Protein AF-A0A0W8CS24-F1 (afdb_monomer_lite)

Sequence (128 aa):
MKLSNETVTIELKNGTIVHGTITAPPSVTKKDWMTGLAIYGELNDGYVFKTSIGLAKSLLHEDCQVLASLGKKLAFEVAVGVNGVVWVNAKTTKNITIISNAIMNSETMSPSEVDAMVSRLVEDADDA

pLDDT: mean 82.57, std 16.68, range [33.94, 97.12]

Foldseek 3Di:
DDPAWDWDWDQDPVRDIDTDTDGDDPPFDDDDDPPPCSPDDDDPDFDKDFAPLVLLVLVPDPPNLLCVLLVVQFDKDWDGDSRRIITIGGPDPLSSVLSVVLSRVCPPDDSVVSNVSSVVSRVVVVVD

InterPro domains:
  IPR004088 K Homology domain, type 1 [PF15985] (46-93)
  IPR026699 Exosome complex RNA-binding protein 1/RRP40/RRP4 [PTHR21321] (25-125)
  IPR036612 K Homology domain, type 1 superfamily [G3DSA:3.30.1370.10] (39-124)
  IPR036612 K Homology domain, type 1 superfamily [SSF54791] (45-123)

Radius of gyration: 21.75 Å; chains: 1; bounding box: 59×40×48 Å

Organism: Phytophthora nicotianae (NCBI:txid4792)

Secondary structure (DSSP, 8-state):
------EEEEE-TTS-EEEEE----TT--SS-SSSSGGG-----SSEEEE--HHHHHHHTSTT-HHHHHHHTT--EEEEE-TTSEEEEEESSHHHHHHHHHHHHHGGGS-HHHHHHHHHHHHHHHH--

Structure (mmCIF, N/CA/C/O backbone):
data_AF-A0A0W8CS24-F1
#
_entry.id   AF-A0A0W8CS24-F1
#
loop_
_atom_site.group_PDB
_atom_site.id
_atom_site.type_symbol
_atom_site.label_atom_id
_atom_site.label_alt_id
_atom_site.label_comp_id
_atom_site.label_asym_id
_atom_site.label_entity_id
_atom_site.label_seq_id
_atom_site.pdbx_PDB_ins_code
_atom_site.Cartn_x
_atom_site.Cartn_y
_atom_site.Cartn_z
_atom_site.occupancy
_atom_site.B_iso_or_equiv
_atom_site.auth_seq_id
_atom_site.auth_comp_id
_atom_site.auth_asym_id
_atom_site.auth_atom_id
_atom_site.pdbx_PDB_model_num
ATOM 1 N N . MET A 1 1 ? 0.489 -17.845 -29.320 1.00 33.94 1 MET A N 1
ATOM 2 C CA . MET A 1 1 ? 1.631 -18.558 -29.933 1.00 33.94 1 MET A CA 1
ATOM 3 C C . MET A 1 1 ? 2.398 -19.262 -28.812 1.00 33.94 1 MET A C 1
ATOM 5 O O . MET A 1 1 ? 3.068 -18.592 -28.039 1.00 33.94 1 MET A O 1
ATOM 9 N N . LYS A 1 2 ? 2.183 -20.574 -28.615 1.00 34.38 2 LYS A N 1
ATOM 10 C CA . LYS A 1 2 ? 2.852 -21.378 -27.572 1.00 34.38 2 LYS A CA 1
ATOM 11 C C . LYS A 1 2 ? 4.259 -21.722 -28.064 1.00 34.38 2 LYS A C 1
ATOM 13 O O . LYS A 1 2 ? 4.405 -22.593 -28.909 1.00 34.38 2 LYS A O 1
ATOM 18 N N . LEU A 1 3 ? 5.271 -21.019 -27.568 1.00 42.31 3 LEU A N 1
ATOM 19 C CA . LEU A 1 3 ? 6.670 -21.423 -27.721 1.00 42.31 3 LEU A CA 1
ATOM 20 C C . LEU A 1 3 ? 7.013 -22.303 -26.515 1.00 42.31 3 LEU A C 1
ATOM 22 O O . LEU A 1 3 ? 7.499 -21.809 -25.503 1.00 42.31 3 LEU A O 1
ATOM 26 N N . SER A 1 4 ? 6.648 -23.581 -26.579 1.00 45.97 4 SER A N 1
ATOM 27 C CA . SER A 1 4 ? 7.080 -24.590 -25.610 1.00 45.97 4 SER A CA 1
ATOM 28 C C . SER A 1 4 ? 8.065 -25.521 -26.308 1.00 45.97 4 SER A C 1
ATOM 30 O O . SER A 1 4 ? 7.685 -26.141 -27.300 1.00 45.97 4 SER A O 1
ATOM 32 N N . ASN A 1 5 ? 9.280 -25.629 -25.761 1.00 51.34 5 ASN A N 1
ATOM 33 C CA . ASN A 1 5 ? 10.365 -26.537 -26.170 1.00 51.34 5 ASN A CA 1
ATOM 34 C C . ASN A 1 5 ? 11.239 -26.081 -27.355 1.00 51.34 5 ASN A C 1
ATOM 36 O O . ASN A 1 5 ? 11.531 -26.874 -28.245 1.00 51.34 5 ASN A O 1
ATOM 40 N N . GLU A 1 6 ? 11.719 -24.834 -27.357 1.00 57.81 6 GLU A N 1
ATOM 41 C CA . GLU A 1 6 ? 12.864 -24.480 -28.211 1.00 57.81 6 GLU A CA 1
ATOM 42 C C . GLU A 1 6 ? 14.167 -24.965 -27.555 1.00 57.81 6 GLU A C 1
ATOM 44 O O . GLU A 1 6 ? 14.543 -24.533 -26.461 1.00 57.81 6 GLU A O 1
ATOM 49 N N . THR A 1 7 ? 14.844 -25.904 -28.218 1.00 60.41 7 THR A N 1
ATOM 50 C CA . THR A 1 7 ? 16.186 -26.360 -27.845 1.00 60.41 7 THR A CA 1
ATOM 51 C C . THR A 1 7 ? 17.210 -25.397 -28.432 1.00 60.41 7 THR A C 1
ATOM 53 O O . THR A 1 7 ? 17.309 -25.254 -29.650 1.00 60.41 7 THR A O 1
ATOM 56 N N . VAL A 1 8 ? 17.990 -24.746 -27.573 1.00 67.81 8 VAL A N 1
ATOM 57 C CA . VAL A 1 8 ? 19.104 -23.893 -27.993 1.00 67.81 8 VAL A CA 1
ATOM 58 C C . VAL A 1 8 ? 20.376 -24.725 -27.977 1.00 67.81 8 VAL A C 1
ATOM 60 O O . VAL A 1 8 ? 20.677 -25.409 -26.998 1.00 67.81 8 VAL A O 1
ATOM 63 N N . THR A 1 9 ? 21.120 -24.665 -29.076 1.00 68.12 9 THR A N 1
ATOM 64 C CA . THR A 1 9 ? 22.402 -25.351 -29.224 1.00 68.12 9 THR A CA 1
ATOM 65 C C . THR A 1 9 ? 23.512 -24.311 -29.184 1.00 68.12 9 THR A C 1
ATOM 67 O O . THR A 1 9 ? 23.498 -23.371 -29.975 1.00 68.12 9 THR A O 1
ATOM 70 N N . ILE A 1 10 ? 24.445 -24.454 -28.246 1.00 72.94 10 ILE A N 1
ATOM 71 C CA . ILE A 1 10 ? 25.590 -23.555 -28.083 1.00 72.94 10 ILE A CA 1
ATOM 72 C C . ILE A 1 10 ? 26.854 -24.340 -28.408 1.00 72.94 10 ILE A C 1
ATOM 74 O O . ILE A 1 10 ? 27.147 -25.338 -27.754 1.00 72.94 10 ILE A O 1
ATOM 78 N N . GLU A 1 11 ? 27.615 -23.873 -29.393 1.00 80.56 11 GLU A N 1
ATOM 79 C CA . GLU A 1 11 ? 28.941 -24.402 -29.703 1.00 80.56 11 GLU A CA 1
ATOM 80 C C . GLU A 1 11 ? 30.010 -23.560 -28.993 1.00 80.56 11 GLU A C 1
ATOM 82 O O . GLU A 1 11 ? 30.117 -22.346 -29.180 1.00 80.56 11 GLU A O 1
ATOM 87 N N . LEU A 1 12 ? 30.781 -24.202 -28.118 1.00 75.94 12 LEU A N 1
ATOM 88 C CA . LEU A 1 12 ? 31.874 -23.580 -27.383 1.00 75.94 12 LEU A CA 1
ATOM 89 C C . LEU A 1 12 ? 33.127 -23.502 -28.261 1.00 75.94 12 LEU A C 1
ATOM 91 O O . LEU A 1 12 ? 33.346 -24.327 -29.141 1.00 75.94 12 LEU A O 1
ATOM 95 N N . LYS A 1 13 ? 34.017 -22.544 -27.974 1.00 72.00 13 LYS A N 1
ATOM 96 C CA . LYS A 1 13 ? 35.263 -22.323 -28.744 1.00 72.00 13 LYS A CA 1
ATOM 97 C C . LYS A 1 13 ? 36.202 -23.538 -28.802 1.00 72.00 13 LYS A C 1
ATOM 99 O O . LYS A 1 13 ? 37.093 -23.572 -29.640 1.00 72.00 13 LYS A O 1
ATOM 104 N N . ASN A 1 14 ? 36.025 -24.510 -27.908 1.00 84.50 14 ASN A N 1
ATOM 105 C CA . ASN A 1 14 ? 36.751 -25.780 -27.893 1.00 84.50 14 ASN A CA 1
ATOM 106 C C . ASN A 1 14 ? 36.030 -26.900 -28.681 1.00 84.50 14 ASN A C 1
ATOM 108 O O . ASN A 1 14 ? 36.392 -28.063 -28.530 1.00 84.50 14 ASN A O 1
ATOM 112 N N . GLY A 1 15 ? 34.996 -26.568 -29.463 1.00 78.44 15 GLY A N 1
ATOM 113 C CA . GLY A 1 15 ? 34.207 -27.502 -30.274 1.00 78.44 15 GLY A CA 1
ATOM 114 C C . GLY A 1 15 ? 33.160 -28.307 -29.498 1.00 78.44 15 GLY A C 1
ATOM 115 O O . GLY A 1 15 ? 32.538 -29.205 -30.055 1.00 78.44 15 GLY A O 1
ATOM 116 N N . THR A 1 16 ? 32.953 -28.027 -28.207 1.00 81.62 16 THR A N 1
ATOM 117 C CA . THR A 1 16 ? 31.922 -28.717 -27.417 1.00 81.62 16 THR A CA 1
ATOM 118 C C . THR A 1 16 ? 30.543 -28.147 -27.732 1.00 81.62 16 THR A C 1
ATOM 120 O O . THR A 1 16 ? 30.338 -26.940 -27.618 1.00 81.62 16 THR A O 1
ATOM 123 N N . ILE A 1 17 ? 29.587 -29.013 -28.065 1.00 84.56 17 ILE A N 1
ATOM 124 C CA . ILE A 1 17 ? 28.198 -28.631 -28.334 1.00 84.56 17 ILE A CA 1
ATOM 125 C C . ILE A 1 17 ? 27.345 -28.899 -27.091 1.00 84.56 17 ILE A C 1
ATOM 127 O O . ILE A 1 17 ? 27.292 -30.021 -26.590 1.00 84.56 17 ILE A O 1
ATOM 131 N N . VAL A 1 18 ? 26.662 -27.867 -26.598 1.00 78.56 18 VAL A N 1
ATOM 132 C CA . VAL A 1 18 ? 25.749 -27.940 -25.453 1.00 78.56 18 VAL A CA 1
ATOM 133 C C . VAL A 1 18 ? 24.319 -27.740 -25.940 1.00 78.56 18 VAL A C 1
ATOM 135 O O . VAL A 1 18 ? 24.000 -26.704 -26.523 1.00 78.56 18 VAL A O 1
ATOM 138 N N . HIS A 1 19 ? 23.447 -28.710 -25.665 1.00 74.44 19 HIS A N 1
ATOM 139 C CA . HIS A 1 19 ? 22.009 -28.584 -25.893 1.00 74.44 19 HIS A CA 1
ATOM 140 C C . HIS A 1 19 ? 21.313 -28.185 -24.591 1.00 74.44 19 HIS A C 1
ATOM 142 O O . HIS A 1 19 ? 21.337 -28.928 -23.610 1.00 74.44 19 HIS A O 1
ATOM 148 N N . GLY A 1 20 ? 20.686 -27.012 -24.582 1.00 66.56 20 GLY A N 1
ATOM 149 C CA . GLY A 1 20 ? 19.859 -26.529 -23.480 1.00 66.56 20 GLY A CA 1
ATOM 150 C C . GLY A 1 20 ? 18.399 -26.439 -23.906 1.00 66.56 20 GLY A C 1
ATOM 151 O O . GLY A 1 20 ? 18.098 -25.993 -25.011 1.00 66.56 20 GLY A O 1
ATOM 152 N N . THR A 1 21 ? 17.475 -26.840 -23.033 1.00 60.56 21 THR A N 1
ATOM 153 C CA . THR A 1 21 ? 16.037 -26.631 -23.262 1.00 60.56 21 THR A CA 1
ATOM 154 C C . THR A 1 21 ? 15.566 -25.491 -22.377 1.00 60.56 21 THR A C 1
ATOM 156 O O . THR A 1 21 ? 15.701 -25.561 -21.156 1.00 60.56 21 THR A O 1
ATOM 159 N N . ILE A 1 22 ? 15.014 -24.437 -22.978 1.00 59.88 22 ILE A N 1
ATOM 160 C CA . ILE A 1 22 ? 14.474 -23.307 -22.219 1.00 59.88 22 ILE A CA 1
ATOM 161 C C . ILE A 1 22 ? 13.008 -23.606 -21.917 1.00 59.88 22 ILE A C 1
ATOM 163 O O . ILE A 1 22 ? 12.173 -23.666 -22.819 1.00 59.88 22 ILE A O 1
ATOM 167 N N . THR A 1 23 ? 12.696 -23.797 -20.635 1.00 56.88 23 THR A N 1
ATOM 168 C CA . THR A 1 23 ? 11.325 -24.035 -20.168 1.00 56.88 23 THR A CA 1
ATOM 169 C C . THR A 1 23 ? 10.858 -22.824 -19.372 1.00 56.88 23 THR A C 1
ATOM 171 O O . THR A 1 23 ? 11.417 -22.519 -18.323 1.00 56.88 23 THR A O 1
ATOM 174 N N . ALA A 1 24 ? 9.842 -22.117 -19.872 1.00 53.19 24 ALA A N 1
ATOM 175 C CA . ALA A 1 24 ? 9.174 -21.067 -19.108 1.00 53.19 24 ALA A CA 1
ATOM 176 C C . ALA A 1 24 ? 8.100 -21.689 -18.191 1.00 53.19 24 ALA A C 1
ATOM 178 O O . ALA A 1 24 ? 7.385 -22.592 -18.640 1.00 53.19 24 ALA A O 1
ATOM 179 N N . PRO A 1 25 ? 7.936 -21.217 -16.940 1.00 56.56 25 PRO A N 1
ATOM 180 C CA . PRO A 1 25 ? 6.811 -21.609 -16.100 1.00 56.56 25 PRO A CA 1
ATOM 181 C C . PRO A 1 25 ? 5.480 -21.239 -16.780 1.00 56.56 25 PRO A C 1
ATOM 183 O O . PRO A 1 25 ? 5.370 -20.144 -17.338 1.00 56.56 25 PRO A O 1
ATOM 186 N N . PRO A 1 26 ? 4.449 -22.101 -16.726 1.00 54.91 26 PRO A N 1
ATOM 187 C CA . PRO A 1 26 ? 3.202 -21.916 -17.475 1.00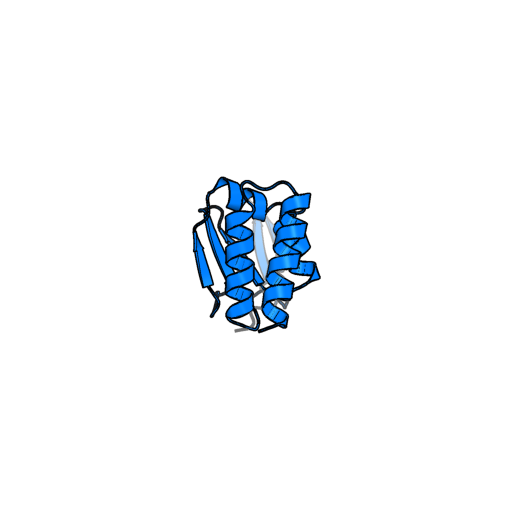 54.91 26 PRO A CA 1
ATOM 188 C C . PRO A 1 26 ? 2.380 -20.674 -17.082 1.00 54.91 26 PRO A C 1
ATOM 190 O O . PRO A 1 26 ? 1.450 -20.326 -17.805 1.00 54.91 26 PRO A O 1
ATOM 193 N N . SER A 1 27 ? 2.707 -20.001 -15.974 1.00 54.62 27 SER A N 1
ATOM 194 C CA . SER A 1 27 ? 1.977 -18.844 -15.436 1.00 54.62 27 SER A CA 1
ATOM 195 C C . SER A 1 27 ? 2.613 -17.476 -15.721 1.00 54.62 27 SER A C 1
ATOM 197 O O . SER A 1 27 ? 2.041 -16.464 -15.327 1.00 54.62 27 SER A O 1
ATOM 199 N N . VAL A 1 28 ? 3.768 -17.404 -16.395 1.00 53.78 28 VAL A N 1
ATOM 200 C CA . VAL A 1 28 ? 4.464 -16.125 -16.624 1.00 53.78 28 VAL A CA 1
ATOM 201 C C . VAL A 1 28 ? 4.307 -15.688 -18.076 1.00 53.78 28 VAL A C 1
ATOM 203 O O . VAL A 1 28 ? 4.849 -16.299 -19.000 1.00 53.78 28 VAL A O 1
ATOM 206 N N . THR A 1 29 ? 3.572 -14.597 -18.289 1.00 54.72 29 THR A N 1
ATOM 207 C CA . THR A 1 29 ? 3.449 -13.977 -19.609 1.00 54.72 29 THR A CA 1
ATOM 208 C C . THR A 1 29 ? 4.765 -13.271 -19.943 1.00 54.72 29 THR A C 1
ATOM 210 O O . THR A 1 29 ? 5.165 -12.314 -19.288 1.00 54.72 29 THR A O 1
ATOM 213 N N . LYS A 1 30 ? 5.459 -13.785 -20.963 1.00 56.69 30 LYS A N 1
ATOM 214 C CA . LYS A 1 30 ? 6.714 -13.277 -21.544 1.00 56.69 30 LYS A CA 1
ATOM 215 C C . LYS A 1 30 ? 6.695 -11.740 -21.675 1.00 56.69 30 LYS A C 1
ATOM 217 O O . LYS A 1 30 ? 6.042 -11.222 -22.579 1.00 56.69 30 LYS A O 1
ATOM 222 N N . LYS A 1 31 ? 7.439 -11.012 -20.835 1.00 52.94 31 LYS A N 1
ATOM 223 C CA . LYS A 1 31 ? 7.753 -9.593 -21.103 1.00 52.94 31 LYS A CA 1
ATOM 224 C C . LYS A 1 31 ? 9.180 -9.152 -20.782 1.00 52.94 31 LYS A C 1
ATOM 226 O O . LYS A 1 31 ? 9.610 -8.162 -21.355 1.00 52.94 31 LYS A O 1
ATOM 231 N N . ASP A 1 32 ? 9.947 -9.896 -19.986 1.00 50.50 32 ASP A N 1
ATOM 232 C CA . ASP A 1 32 ? 11.375 -9.612 -19.804 1.00 50.50 32 ASP A CA 1
ATOM 233 C C . ASP A 1 32 ? 12.132 -10.842 -19.278 1.00 50.50 32 ASP A C 1
ATOM 235 O O 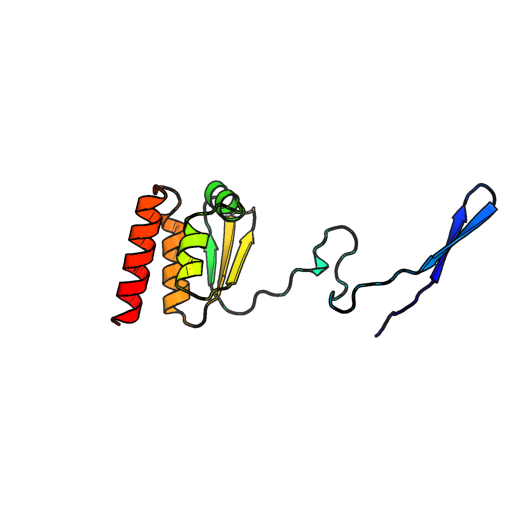. ASP A 1 32 ? 11.614 -11.564 -18.428 1.00 50.50 32 ASP A O 1
ATOM 239 N N . TRP A 1 33 ? 13.339 -11.087 -19.794 1.00 54.47 33 TRP A N 1
ATOM 240 C CA . TRP A 1 33 ? 14.232 -12.168 -19.359 1.00 54.47 33 TRP A CA 1
ATOM 241 C C . TRP A 1 33 ? 15.332 -11.688 -18.398 1.00 54.47 33 TRP A C 1
ATOM 243 O O . TRP A 1 33 ? 15.988 -12.517 -17.775 1.00 54.47 33 TRP A O 1
ATOM 253 N N . MET A 1 34 ? 15.528 -10.371 -18.268 1.00 53.06 34 MET A N 1
ATOM 254 C CA . MET A 1 34 ? 16.669 -9.768 -17.576 1.00 53.06 34 MET A CA 1
ATOM 255 C C . MET A 1 34 ? 16.265 -8.973 -16.326 1.00 53.06 34 MET A C 1
ATOM 257 O O . MET A 1 34 ? 17.001 -8.968 -15.345 1.00 53.06 34 MET A O 1
ATOM 261 N N . THR A 1 35 ? 15.109 -8.298 -16.339 1.00 64.00 35 THR A N 1
ATOM 262 C CA . THR A 1 35 ? 14.725 -7.350 -15.267 1.00 64.00 35 THR A CA 1
ATOM 263 C C . THR A 1 35 ? 13.697 -7.895 -14.270 1.00 64.00 35 THR A C 1
ATOM 265 O O . THR A 1 35 ? 13.382 -7.230 -13.286 1.00 64.00 35 THR A O 1
ATOM 268 N N . GLY A 1 36 ? 13.116 -9.069 -14.541 1.00 61.38 36 GLY A N 1
ATOM 269 C CA . GLY A 1 36 ? 11.977 -9.590 -13.780 1.00 61.38 36 GLY A CA 1
ATOM 270 C C . GLY A 1 36 ? 10.660 -8.847 -14.038 1.00 61.38 36 GLY A C 1
ATOM 271 O O . GLY A 1 36 ? 9.656 -9.188 -13.422 1.00 61.38 36 GLY A O 1
ATOM 272 N N . LEU A 1 37 ? 10.613 -7.889 -14.977 1.00 60.38 37 LEU A N 1
ATOM 273 C CA . LEU A 1 37 ? 9.411 -7.089 -15.245 1.00 60.38 37 LEU A CA 1
ATOM 274 C C . LEU A 1 37 ? 8.210 -7.901 -15.767 1.00 60.38 37 LEU A C 1
ATOM 276 O O . LEU A 1 37 ? 7.090 -7.399 -15.781 1.00 60.38 37 LEU A O 1
ATOM 280 N N . ALA A 1 38 ? 8.426 -9.157 -16.172 1.00 61.88 38 ALA A N 1
ATOM 281 C CA . ALA A 1 38 ? 7.378 -10.068 -16.633 1.00 61.88 38 ALA A CA 1
ATOM 282 C C . ALA A 1 38 ? 6.292 -10.360 -15.578 1.00 61.88 38 ALA A C 1
ATOM 284 O O . ALA A 1 38 ? 5.222 -10.845 -15.940 1.00 61.88 38 ALA A O 1
ATOM 285 N N . ILE A 1 39 ? 6.556 -10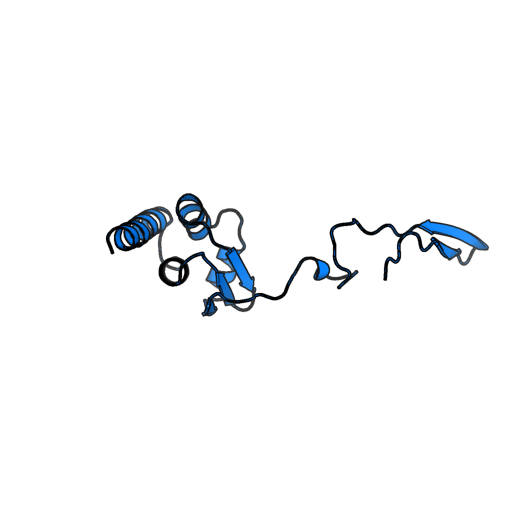.086 -14.294 1.00 64.56 39 ILE A N 1
ATOM 286 C CA . ILE A 1 39 ? 5.575 -10.259 -13.212 1.00 64.56 39 ILE A CA 1
ATOM 287 C C . ILE A 1 39 ? 4.616 -9.070 -13.065 1.00 64.56 39 ILE A C 1
ATOM 289 O O . ILE A 1 39 ? 3.599 -9.205 -12.392 1.00 64.56 39 ILE A O 1
ATOM 293 N N . TYR A 1 40 ? 4.920 -7.914 -13.667 1.00 71.19 40 TYR A N 1
ATOM 294 C CA . TYR A 1 40 ? 4.075 -6.726 -13.548 1.00 71.19 40 TYR A CA 1
ATOM 295 C C . TYR A 1 40 ? 3.035 -6.668 -14.671 1.00 71.19 40 TYR A C 1
ATOM 297 O O . TYR A 1 40 ? 3.316 -6.971 -15.834 1.00 71.19 40 TYR A O 1
ATOM 305 N N . GLY A 1 41 ? 1.824 -6.254 -14.307 1.00 79.06 41 GLY A N 1
ATOM 306 C CA . GLY A 1 41 ? 0.697 -6.044 -15.211 1.00 79.06 41 GLY A CA 1
ATOM 307 C C . GLY A 1 41 ? 0.313 -4.572 -15.327 1.00 79.06 41 GLY A C 1
ATOM 308 O O . GLY A 1 41 ? 0.878 -3.705 -14.664 1.00 79.06 41 GLY A O 1
ATOM 309 N N . GLU A 1 42 ? -0.660 -4.296 -16.188 1.00 85.12 42 GLU A N 1
ATOM 310 C CA . GLU A 1 42 ? -1.316 -2.991 -16.226 1.00 85.12 42 GLU A CA 1
ATOM 311 C C . GLU A 1 42 ? -2.134 -2.777 -14.947 1.00 85.12 42 GLU A C 1
ATOM 313 O O . GLU A 1 42 ? -2.872 -3.667 -14.522 1.00 85.12 42 GLU A O 1
ATOM 318 N N . LEU A 1 43 ? -1.993 -1.595 -14.345 1.00 87.12 43 LEU A N 1
ATOM 319 C CA . LEU A 1 43 ? -2.773 -1.180 -13.184 1.00 87.12 43 LEU A CA 1
ATOM 320 C C . LEU A 1 43 ? -4.041 -0.491 -13.691 1.00 87.12 43 LEU A C 1
ATOM 322 O O . LEU A 1 43 ? -3.988 0.648 -14.153 1.00 87.12 43 LEU A O 1
ATOM 326 N N . ASN A 1 44 ? -5.155 -1.218 -13.652 1.00 86.38 44 ASN A N 1
ATOM 327 C CA . ASN A 1 44 ? -6.463 -0.730 -14.077 1.00 86.38 44 ASN A CA 1
ATOM 328 C C . ASN A 1 44 ? -7.285 -0.295 -12.865 1.00 86.38 44 ASN A C 1
ATOM 330 O O . ASN A 1 44 ? -7.198 -0.915 -11.806 1.00 86.38 44 ASN A O 1
ATOM 334 N N . ASP A 1 45 ? -8.103 0.740 -13.047 1.00 88.81 45 ASP A N 1
ATOM 335 C CA . ASP A 1 45 ? -8.885 1.362 -11.977 1.00 88.81 45 ASP A CA 1
ATOM 336 C C . ASP A 1 45 ? -8.008 1.815 -10.791 1.00 88.81 45 ASP A C 1
ATOM 338 O O . ASP A 1 45 ? -6.793 1.996 -10.912 1.00 88.81 45 ASP A O 1
ATOM 342 N N . GLY A 1 46 ? -8.623 2.078 -9.641 1.00 91.69 46 GLY A N 1
ATOM 343 C CA . GLY A 1 46 ? -7.920 2.524 -8.444 1.00 91.69 46 GLY A CA 1
ATOM 344 C C . GLY A 1 46 ? -7.573 4.015 -8.439 1.00 91.69 46 GLY A C 1
ATOM 345 O O . GLY A 1 46 ? -8.166 4.839 -9.138 1.00 91.69 46 GLY A O 1
ATOM 346 N N . TYR A 1 47 ? -6.622 4.372 -7.584 1.00 96.12 47 TYR A N 1
ATOM 347 C CA . TYR A 1 47 ? -6.201 5.744 -7.344 1.00 96.12 47 TYR A CA 1
ATOM 348 C C . TYR A 1 47 ? -4.684 5.828 -7.213 1.00 96.12 47 TYR A C 1
ATOM 350 O O . TYR A 1 47 ? -4.060 5.035 -6.508 1.00 96.12 47 TYR A O 1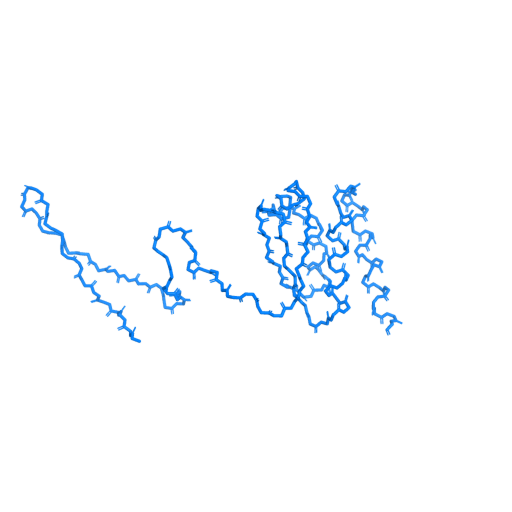
ATOM 358 N N . VAL A 1 48 ? -4.097 6.814 -7.891 1.00 96.38 48 VAL A N 1
ATOM 359 C CA . VAL A 1 48 ? -2.661 7.100 -7.852 1.00 96.38 48 VAL A CA 1
ATOM 360 C C . VAL A 1 48 ? -2.429 8.379 -7.067 1.00 96.38 48 VAL A C 1
ATOM 362 O O . VAL A 1 48 ? -3.019 9.415 -7.372 1.00 96.38 48 VAL A O 1
ATOM 365 N N . PHE A 1 49 ? -1.507 8.336 -6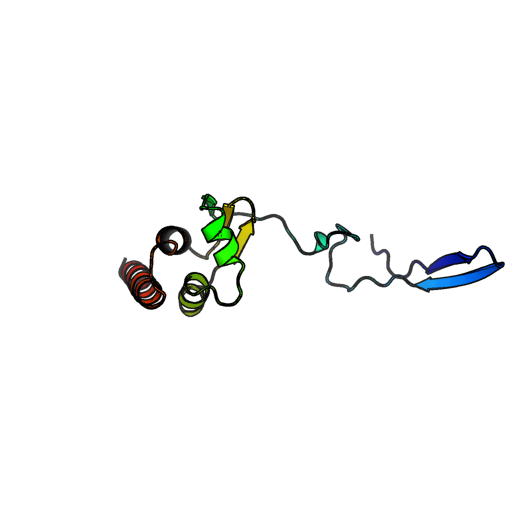.111 1.00 96.19 49 PHE A N 1
ATOM 366 C CA . PHE A 1 49 ? -1.061 9.507 -5.368 1.00 96.19 49 PHE A CA 1
ATOM 367 C C . PHE A 1 49 ? 0.460 9.526 -5.214 1.00 96.19 49 PHE A C 1
ATOM 369 O O . PHE A 1 49 ? 1.159 8.546 -5.483 1.00 96.19 49 PHE A O 1
ATOM 376 N N . LYS A 1 50 ? 0.985 10.690 -4.825 1.00 96.38 50 LYS A N 1
ATOM 377 C CA . LYS A 1 50 ? 2.410 10.882 -4.556 1.00 96.38 50 LYS A CA 1
ATOM 378 C C . LYS A 1 50 ? 2.668 10.906 -3.057 1.00 96.38 50 LYS A C 1
ATOM 380 O O . LYS A 1 50 ? 1.913 11.523 -2.312 1.00 96.38 50 LYS A O 1
ATOM 385 N N . THR A 1 51 ? 3.771 10.297 -2.651 1.00 94.94 51 THR A N 1
ATOM 386 C CA . THR A 1 51 ? 4.302 10.314 -1.288 1.00 94.94 51 THR A CA 1
ATOM 387 C C . THR A 1 51 ? 5.734 10.831 -1.285 1.00 94.94 51 THR A C 1
ATOM 389 O O . THR A 1 51 ? 6.361 10.988 -2.338 1.00 94.94 51 THR A O 1
ATOM 392 N N . SER A 1 52 ? 6.302 11.047 -0.098 1.00 95.19 52 SER A N 1
ATOM 393 C CA . SER A 1 52 ? 7.749 11.195 0.006 1.00 95.19 52 SER A CA 1
ATOM 394 C C . SER A 1 52 ? 8.449 9.902 -0.452 1.00 95.19 52 SER A C 1
ATOM 396 O O . SER A 1 52 ? 7.900 8.796 -0.368 1.00 95.19 52 SER A O 1
ATOM 398 N N . ILE A 1 53 ? 9.686 10.032 -0.941 1.00 94.94 53 ILE A N 1
ATOM 399 C CA . ILE A 1 53 ? 10.523 8.876 -1.306 1.00 94.94 53 ILE A CA 1
ATOM 400 C C . ILE A 1 53 ? 10.855 8.041 -0.059 1.00 94.94 53 ILE A C 1
ATOM 402 O O . ILE A 1 53 ? 10.997 6.824 -0.156 1.00 94.94 53 ILE A O 1
ATOM 406 N N . GLY A 1 54 ? 10.973 8.685 1.108 1.00 94.19 54 GLY A N 1
ATOM 407 C CA . GLY A 1 54 ? 11.193 8.007 2.385 1.00 94.19 54 GLY A CA 1
ATOM 408 C C . GLY A 1 54 ? 10.027 7.086 2.724 1.00 94.19 54 GLY A C 1
ATOM 409 O O . GLY A 1 54 ? 10.237 5.890 2.910 1.00 94.19 54 GLY A O 1
ATOM 410 N N . LEU A 1 55 ? 8.800 7.613 2.681 1.00 93.94 55 LEU A N 1
ATOM 411 C CA . LEU A 1 55 ? 7.590 6.831 2.907 1.00 93.94 55 LEU A CA 1
ATOM 412 C C . LEU A 1 55 ? 7.455 5.694 1.886 1.00 93.94 55 LEU A C 1
ATOM 414 O O . LEU A 1 55 ? 7.206 4.560 2.278 1.00 93.94 55 LEU A O 1
ATOM 418 N N . ALA A 1 56 ? 7.695 5.950 0.596 1.00 95.38 56 ALA A N 1
ATOM 419 C CA . ALA A 1 56 ? 7.630 4.904 -0.429 1.00 95.38 56 ALA A CA 1
ATOM 420 C C . ALA A 1 56 ? 8.625 3.759 -0.179 1.00 95.38 56 ALA A C 1
ATOM 422 O O . ALA A 1 56 ? 8.286 2.595 -0.371 1.00 95.38 56 ALA A O 1
ATOM 423 N N . LYS A 1 57 ? 9.839 4.063 0.297 1.00 93.88 57 LYS A N 1
ATOM 424 C CA . LYS A 1 57 ? 10.801 3.032 0.713 1.00 93.88 57 LYS A CA 1
ATOM 425 C C . LYS A 1 57 ? 10.313 2.259 1.937 1.00 93.88 57 LYS A C 1
ATOM 427 O O . LYS A 1 57 ? 10.444 1.041 1.956 1.00 93.88 57 LYS A O 1
ATOM 432 N N . SER A 1 58 ? 9.728 2.941 2.920 1.00 93.75 58 SER A N 1
ATOM 433 C CA . SER A 1 58 ? 9.151 2.297 4.107 1.00 93.75 58 SER A CA 1
ATOM 434 C C . SER A 1 58 ? 7.969 1.384 3.769 1.00 93.75 58 SER A C 1
ATOM 436 O O . SER A 1 58 ? 7.824 0.334 4.385 1.00 93.75 58 SER A O 1
ATOM 438 N N . LEU A 1 59 ? 7.149 1.738 2.772 1.00 94.56 59 LEU A N 1
ATOM 439 C CA . LEU A 1 59 ? 6.040 0.905 2.286 1.00 94.56 59 LEU A CA 1
ATOM 440 C C . LEU A 1 59 ? 6.507 -0.391 1.607 1.00 94.56 59 LEU A C 1
ATOM 442 O O . LEU A 1 59 ? 5.757 -1.357 1.567 1.00 94.56 59 LEU A O 1
ATOM 446 N N . LEU A 1 60 ? 7.728 -0.416 1.068 1.00 93.44 60 LEU A N 1
ATOM 447 C CA . LEU A 1 60 ? 8.321 -1.609 0.456 1.00 93.44 60 LEU A CA 1
ATOM 448 C C . LEU A 1 60 ? 8.972 -2.551 1.481 1.00 93.44 60 LEU A C 1
ATOM 450 O O . LEU A 1 60 ? 9.424 -3.630 1.105 1.00 93.44 60 LEU A O 1
ATOM 454 N N . HIS A 1 61 ? 9.056 -2.150 2.751 1.00 92.19 61 HIS A N 1
ATOM 455 C CA . HIS A 1 61 ? 9.594 -2.990 3.815 1.00 92.19 61 HIS A CA 1
ATOM 456 C C . HIS A 1 61 ? 8.543 -4.004 4.287 1.00 92.19 61 HIS A C 1
ATOM 458 O O . HIS A 1 61 ? 7.370 -3.658 4.423 1.00 92.19 61 HIS A O 1
ATOM 464 N N . GLU A 1 62 ? 8.959 -5.239 4.587 1.00 87.12 62 GLU A N 1
ATOM 465 C CA . GLU A 1 62 ? 8.046 -6.304 5.046 1.00 87.12 62 GLU A CA 1
ATOM 466 C C . GLU A 1 62 ? 7.334 -5.924 6.357 1.00 87.12 62 GLU A C 1
ATOM 468 O O . GLU A 1 62 ? 6.139 -6.162 6.515 1.00 87.12 62 GLU A O 1
ATOM 473 N N . ASP A 1 63 ? 8.040 -5.223 7.248 1.00 88.88 63 ASP A N 1
ATOM 474 C CA . ASP A 1 63 ? 7.522 -4.758 8.546 1.00 88.88 63 ASP A CA 1
ATOM 475 C C . ASP A 1 63 ? 6.768 -3.413 8.481 1.00 88.88 63 ASP A C 1
ATOM 477 O O . ASP A 1 63 ? 6.752 -2.639 9.442 1.00 88.88 63 ASP A O 1
ATOM 481 N N . CYS A 1 64 ? 6.167 -3.072 7.339 1.00 93.06 64 CYS A N 1
ATOM 482 C CA . CYS A 1 64 ? 5.431 -1.819 7.207 1.00 93.06 64 CYS A CA 1
ATOM 483 C C . CYS A 1 64 ? 4.124 -1.842 8.022 1.00 93.06 64 CYS A C 1
ATOM 485 O O . CYS A 1 64 ? 3.112 -2.406 7.593 1.00 93.06 64 CYS A O 1
ATOM 487 N N . GLN A 1 65 ? 4.120 -1.170 9.179 1.00 94.31 65 GLN A N 1
ATOM 488 C CA . GLN A 1 65 ? 2.989 -1.188 10.114 1.00 94.31 65 GLN A CA 1
ATOM 489 C C . GLN A 1 65 ? 1.665 -0.745 9.476 1.00 94.31 65 GLN A C 1
ATOM 491 O O . GLN A 1 65 ? 0.638 -1.385 9.687 1.00 94.31 65 GLN A O 1
ATOM 496 N N . VAL A 1 66 ? 1.670 0.330 8.680 1.00 95.69 66 VAL A N 1
ATOM 497 C CA . VAL A 1 66 ? 0.432 0.858 8.080 1.00 95.69 66 VAL A CA 1
ATOM 498 C C . VAL A 1 66 ? -0.208 -0.151 7.126 1.00 95.69 66 VAL A C 1
ATOM 500 O O . VAL A 1 66 ? -1.419 -0.358 7.183 1.00 95.69 66 VAL A O 1
ATOM 503 N N . LEU A 1 67 ? 0.593 -0.847 6.313 1.00 95.12 67 LEU A N 1
ATOM 504 C CA . LEU A 1 67 ? 0.095 -1.882 5.406 1.00 95.12 67 LEU A CA 1
ATOM 505 C C . LEU A 1 67 ? -0.363 -3.122 6.176 1.00 95.12 67 LEU A C 1
ATOM 507 O O . LEU A 1 67 ? -1.430 -3.659 5.878 1.00 95.12 67 LEU A O 1
ATOM 511 N N . ALA A 1 68 ? 0.388 -3.534 7.201 1.00 94.69 68 ALA A N 1
ATOM 512 C CA . ALA A 1 68 ? 0.017 -4.656 8.057 1.00 94.69 68 ALA A CA 1
ATOM 513 C C . ALA A 1 68 ? -1.322 -4.415 8.774 1.00 94.69 68 ALA A C 1
ATOM 515 O O . ALA A 1 68 ? -2.148 -5.322 8.877 1.00 94.69 68 ALA A O 1
ATOM 516 N N . SER A 1 69 ? -1.566 -3.196 9.253 1.00 95.12 69 SER A N 1
ATOM 517 C CA . SER A 1 69 ? -2.794 -2.849 9.973 1.00 95.12 69 SER A CA 1
ATOM 518 C C . SER A 1 69 ? -3.990 -2.640 9.053 1.00 95.12 69 SER A C 1
ATOM 520 O O . SER A 1 69 ? -5.091 -3.076 9.393 1.00 95.12 69 SER A O 1
ATOM 522 N N . LEU A 1 70 ? -3.788 -2.064 7.865 1.00 95.00 70 LEU A N 1
ATOM 523 C CA . LEU A 1 70 ? -4.831 -1.985 6.839 1.00 95.00 70 LEU A CA 1
ATOM 524 C C . LEU A 1 70 ? -5.213 -3.377 6.322 1.00 95.00 70 LEU A C 1
ATOM 526 O O . LEU A 1 70 ? -6.400 -3.677 6.212 1.00 95.00 70 LEU A O 1
ATOM 530 N N . GLY A 1 71 ? -4.231 -4.250 6.070 1.00 93.81 71 GLY A N 1
ATOM 531 C CA . GLY A 1 71 ? -4.454 -5.593 5.518 1.00 93.81 71 GLY A CA 1
ATOM 532 C C . GLY A 1 71 ? -5.236 -6.527 6.442 1.00 93.81 71 GLY A C 1
ATOM 533 O O . GLY A 1 71 ? -5.878 -7.464 5.976 1.00 93.81 71 GLY A O 1
ATOM 534 N N . LYS A 1 72 ? -5.247 -6.252 7.753 1.00 93.75 72 LYS A N 1
ATOM 535 C CA . LYS A 1 72 ? -6.085 -6.977 8.723 1.00 93.75 72 LYS A CA 1
ATOM 536 C C . LYS A 1 72 ? -7.570 -6.616 8.633 1.00 93.75 72 LYS A C 1
ATOM 538 O O . LYS A 1 72 ? -8.389 -7.365 9.155 1.00 93.75 72 LYS A O 1
ATOM 543 N N . LYS A 1 73 ? -7.914 -5.469 8.038 1.00 92.12 73 LYS A N 1
ATOM 544 C CA . LYS A 1 73 ? -9.271 -4.894 8.082 1.00 92.12 73 LYS A CA 1
ATOM 545 C C . LYS A 1 73 ? -9.916 -4.762 6.714 1.00 92.12 73 LYS A C 1
ATOM 547 O O . LYS A 1 73 ? -11.117 -4.967 6.585 1.00 92.12 73 LYS A O 1
ATOM 552 N N . LEU A 1 74 ? -9.129 -4.425 5.698 1.00 93.12 74 LEU A N 1
ATOM 553 C CA . LEU A 1 74 ? -9.606 -4.156 4.350 1.00 93.12 74 LEU A CA 1
ATOM 554 C C . LEU A 1 74 ? -8.868 -5.037 3.344 1.00 93.12 74 LEU A C 1
ATOM 556 O O . LEU A 1 74 ? -7.653 -5.200 3.412 1.00 93.12 74 LEU A O 1
ATOM 560 N N . ALA A 1 75 ? -9.608 -5.554 2.365 1.00 94.00 75 ALA A N 1
ATOM 561 C CA . ALA A 1 75 ? -9.024 -6.160 1.177 1.00 94.00 75 ALA A CA 1
ATOM 562 C C . ALA A 1 75 ? -8.702 -5.062 0.152 1.00 94.00 75 ALA A C 1
ATOM 564 O O . ALA A 1 75 ? -9.599 -4.321 -0.266 1.00 94.00 75 ALA A O 1
ATOM 565 N N . PHE A 1 76 ? -7.434 -4.962 -0.242 1.00 94.94 76 PHE A N 1
ATOM 566 C CA . PHE A 1 76 ? -6.949 -3.987 -1.216 1.00 94.94 76 PHE A CA 1
ATOM 567 C C . PHE A 1 76 ? -5.701 -4.490 -1.939 1.00 94.94 76 PHE A C 1
ATOM 569 O O . PHE A 1 76 ? -5.034 -5.425 -1.499 1.00 94.94 76 PHE A O 1
ATOM 576 N N . GLU A 1 77 ? -5.385 -3.825 -3.039 1.00 94.06 77 GLU A N 1
ATOM 577 C CA . GLU A 1 77 ? -4.157 -3.981 -3.800 1.00 94.06 77 GLU A CA 1
ATOM 578 C C . GLU A 1 77 ? -3.358 -2.683 -3.703 1.00 94.06 77 GLU A C 1
ATOM 580 O O . GLU A 1 77 ? -3.925 -1.586 -3.677 1.00 94.06 77 GLU A O 1
ATOM 585 N N . VAL A 1 78 ? -2.034 -2.799 -3.646 1.00 94.81 78 VAL A N 1
ATOM 586 C CA . VAL A 1 78 ? -1.132 -1.649 -3.628 1.00 94.81 78 VAL A CA 1
ATOM 587 C C . VAL A 1 78 ? 0.075 -1.928 -4.512 1.00 94.81 78 VAL A C 1
ATOM 589 O O . VAL A 1 78 ? 0.649 -3.014 -4.476 1.00 94.81 78 VAL A O 1
ATOM 592 N N . ALA A 1 79 ? 0.467 -0.935 -5.301 1.00 94.62 79 ALA A N 1
ATOM 593 C CA . ALA A 1 79 ? 1.707 -0.940 -6.058 1.00 94.62 79 ALA A CA 1
ATOM 594 C C . ALA A 1 79 ? 2.513 0.303 -5.680 1.00 94.62 79 ALA A C 1
ATOM 596 O O . ALA A 1 79 ? 2.031 1.431 -5.788 1.00 94.62 79 ALA A O 1
ATOM 597 N N . VAL A 1 80 ? 3.744 0.090 -5.222 1.00 95.19 80 VAL A N 1
ATOM 598 C CA . VAL A 1 80 ? 4.613 1.155 -4.716 1.00 95.19 80 VAL A CA 1
ATOM 599 C C . VAL A 1 80 ? 5.798 1.328 -5.654 1.00 95.19 80 VAL A C 1
ATOM 601 O O . VAL A 1 80 ? 6.620 0.430 -5.822 1.00 95.19 80 VAL A O 1
ATOM 604 N N . GLY A 1 81 ? 5.903 2.506 -6.257 1.00 93.44 81 GLY A N 1
ATOM 605 C CA . GLY A 1 81 ? 7.072 2.918 -7.013 1.00 93.44 81 GLY A CA 1
ATOM 606 C C . GLY A 1 81 ? 8.105 3.584 -6.108 1.00 93.44 81 GLY A C 1
ATOM 607 O O . GLY A 1 81 ? 7.798 4.513 -5.361 1.00 93.44 81 GLY A O 1
ATOM 608 N N . VAL A 1 82 ? 9.375 3.188 -6.237 1.00 91.75 82 VAL A N 1
ATOM 609 C CA . VAL A 1 82 ? 10.511 3.834 -5.539 1.00 91.75 82 VAL A CA 1
ATOM 610 C C . VAL A 1 82 ? 10.677 5.324 -5.884 1.00 91.75 82 VAL A C 1
ATOM 612 O O . VAL A 1 82 ? 11.417 6.042 -5.214 1.00 91.75 82 VAL A O 1
ATOM 615 N N . ASN A 1 83 ? 9.979 5.799 -6.919 1.00 93.88 83 ASN A N 1
ATOM 616 C CA . ASN A 1 83 ? 9.858 7.202 -7.309 1.00 93.88 83 ASN A CA 1
ATOM 617 C C . ASN A 1 83 ? 8.852 8.001 -6.454 1.00 93.88 83 ASN A C 1
ATOM 619 O O . ASN A 1 83 ? 8.611 9.169 -6.756 1.00 93.88 83 ASN A O 1
ATOM 623 N N . GLY A 1 84 ? 8.250 7.395 -5.426 1.00 94.06 84 GLY A N 1
ATOM 624 C CA . GLY A 1 84 ? 7.242 8.045 -4.587 1.00 94.06 84 GLY A CA 1
ATOM 625 C C . GLY A 1 84 ? 5.843 8.056 -5.200 1.00 94.06 84 GLY A C 1
ATOM 626 O O . GLY A 1 84 ? 4.992 8.809 -4.740 1.00 94.06 84 GLY A O 1
ATOM 627 N N . VAL A 1 85 ? 5.597 7.274 -6.256 1.00 96.31 85 VAL A N 1
ATOM 628 C CA . VAL A 1 85 ? 4.260 7.112 -6.838 1.00 96.31 85 VAL A CA 1
ATOM 629 C C . VAL A 1 85 ? 3.651 5.832 -6.292 1.00 96.31 85 VAL A C 1
ATOM 631 O O . VAL A 1 85 ? 4.220 4.755 -6.458 1.00 96.31 85 VAL A O 1
ATOM 634 N N . VAL A 1 86 ? 2.494 5.955 -5.653 1.00 96.69 86 VAL A N 1
ATOM 635 C CA . VAL A 1 86 ? 1.762 4.835 -5.065 1.00 96.69 86 VAL A CA 1
ATOM 636 C C . VAL A 1 86 ? 0.418 4.716 -5.764 1.00 96.69 86 VAL A C 1
ATOM 638 O O . VAL A 1 86 ? -0.286 5.708 -5.946 1.00 96.69 86 VAL A O 1
ATOM 641 N N . TRP A 1 87 ? 0.071 3.498 -6.159 1.00 97.12 87 TRP A N 1
ATOM 642 C CA . TRP A 1 87 ? -1.246 3.142 -6.671 1.00 97.12 87 TRP A CA 1
ATOM 643 C C . TRP A 1 87 ? -1.943 2.224 -5.673 1.00 97.12 87 TRP A C 1
ATOM 645 O O . TRP A 1 87 ? -1.318 1.311 -5.135 1.00 97.12 87 TRP A O 1
ATOM 655 N N . VAL A 1 88 ? -3.227 2.472 -5.432 1.00 97.00 88 VAL A N 1
ATOM 656 C CA . VAL A 1 88 ? -4.077 1.682 -4.537 1.00 97.00 88 VAL A CA 1
ATOM 657 C C . VAL A 1 88 ? -5.393 1.370 -5.229 1.00 97.00 88 VAL A C 1
ATOM 659 O O . VAL A 1 88 ? -6.005 2.249 -5.835 1.00 97.00 88 VAL A O 1
ATOM 662 N N . ASN A 1 89 ? -5.874 0.144 -5.058 1.00 95.81 89 ASN A N 1
ATOM 663 C CA . ASN A 1 89 ? -7.199 -0.267 -5.495 1.00 95.81 89 ASN A CA 1
ATOM 664 C C . ASN A 1 89 ? -7.909 -1.083 -4.416 1.00 95.81 89 ASN A C 1
ATOM 666 O O . ASN A 1 89 ? -7.293 -1.864 -3.698 1.00 95.81 89 ASN A O 1
ATOM 670 N N . ALA A 1 90 ? -9.218 -0.898 -4.287 1.00 94.44 90 ALA A N 1
ATOM 671 C CA . ALA A 1 90 ? -10.048 -1.628 -3.340 1.00 94.44 90 ALA A CA 1
ATOM 672 C C . ALA A 1 90 ? -11.484 -1.713 -3.865 1.00 94.44 90 ALA A C 1
ATOM 674 O O . ALA A 1 90 ? -11.866 -1.009 -4.796 1.00 94.44 90 ALA A O 1
ATOM 675 N N . LYS A 1 91 ? -12.310 -2.550 -3.226 1.00 92.06 91 LYS A N 1
ATOM 676 C CA . LYS A 1 91 ? -13.694 -2.812 -3.660 1.00 92.06 91 LYS A CA 1
ATOM 677 C C . LYS A 1 91 ? -14.562 -1.551 -3.781 1.00 92.06 91 LYS A C 1
ATOM 679 O O . LYS A 1 91 ? -15.473 -1.519 -4.603 1.00 92.06 91 LYS A O 1
ATOM 684 N N . THR A 1 92 ? -14.331 -0.545 -2.940 1.00 91.81 92 THR A N 1
ATOM 685 C CA . THR A 1 92 ? -15.114 0.697 -2.913 1.00 91.81 92 THR A CA 1
ATOM 686 C C . THR A 1 92 ? -14.199 1.914 -2.932 1.00 91.81 92 THR A C 1
ATOM 688 O O . THR A 1 92 ? -13.105 1.900 -2.366 1.00 91.81 92 THR A O 1
ATOM 691 N N . THR A 1 93 ? -14.675 3.012 -3.522 1.00 91.88 93 THR A N 1
ATOM 692 C CA . THR A 1 93 ? -13.950 4.291 -3.527 1.00 91.88 93 THR A CA 1
ATOM 693 C C . THR A 1 93 ? -13.706 4.814 -2.110 1.00 91.88 93 THR A C 1
ATOM 695 O O . THR A 1 93 ? -12.636 5.352 -1.849 1.00 91.88 93 THR A O 1
ATOM 698 N N . LYS A 1 94 ? -14.643 4.585 -1.172 1.00 92.19 94 LYS A N 1
ATOM 699 C CA . LYS A 1 94 ? -14.460 4.921 0.253 1.00 92.19 94 LYS A CA 1
ATOM 700 C C . LYS A 1 94 ? -13.207 4.243 0.822 1.00 92.19 94 LYS A C 1
ATOM 702 O O . LYS A 1 94 ? -12.353 4.921 1.390 1.00 92.19 94 LYS A O 1
ATOM 707 N N . ASN A 1 95 ? -13.046 2.937 0.590 1.00 93.56 95 ASN A N 1
ATOM 708 C CA . ASN A 1 95 ? -11.881 2.186 1.064 1.00 93.56 95 ASN A CA 1
ATOM 709 C C . ASN A 1 95 ? -10.587 2.706 0.432 1.00 93.56 95 ASN A C 1
ATOM 711 O O . ASN A 1 95 ? -9.600 2.888 1.137 1.00 93.56 95 ASN A O 1
ATOM 715 N N . ILE A 1 96 ? -10.602 3.008 -0.871 1.00 94.69 96 ILE A N 1
ATOM 716 C CA . ILE A 1 96 ? -9.449 3.601 -1.565 1.00 94.69 96 ILE A CA 1
ATOM 717 C C . ILE A 1 96 ? -9.038 4.922 -0.902 1.00 94.69 96 ILE A C 1
ATOM 719 O O . ILE A 1 96 ? -7.852 5.140 -0.647 1.00 94.69 96 ILE A O 1
ATOM 723 N N . THR A 1 97 ? -9.999 5.792 -0.580 1.00 94.44 97 THR A N 1
ATOM 724 C CA . THR A 1 97 ? -9.737 7.065 0.105 1.00 94.44 97 THR A CA 1
ATOM 725 C C . THR A 1 97 ? -9.150 6.851 1.499 1.00 94.44 97 THR A C 1
ATOM 727 O O . THR A 1 97 ? -8.152 7.485 1.840 1.00 94.44 97 THR A O 1
ATOM 730 N N . ILE A 1 98 ? -9.716 5.934 2.286 1.00 94.56 98 ILE A N 1
ATOM 731 C CA . ILE A 1 98 ? -9.232 5.606 3.635 1.00 94.56 98 ILE A CA 1
ATOM 732 C C . ILE A 1 98 ? -7.797 5.089 3.596 1.00 94.56 98 ILE A C 1
ATOM 734 O O . ILE A 1 98 ? -6.948 5.599 4.322 1.00 94.56 98 ILE A O 1
ATOM 738 N N . ILE A 1 99 ? -7.512 4.125 2.719 1.00 95.81 99 ILE A N 1
ATOM 739 C CA . ILE A 1 99 ? -6.180 3.529 2.570 1.00 95.81 99 ILE A CA 1
ATOM 740 C C . ILE A 1 99 ? -5.167 4.598 2.162 1.00 95.81 99 ILE A C 1
ATOM 742 O O . ILE A 1 99 ? -4.099 4.703 2.761 1.00 95.81 99 ILE A O 1
ATOM 746 N N . SER A 1 100 ? -5.516 5.428 1.179 1.00 95.50 100 SER A N 1
ATOM 747 C CA . SER A 1 100 ? -4.626 6.477 0.676 1.00 95.50 100 SER A CA 1
ATOM 748 C C . SER A 1 100 ? -4.314 7.513 1.762 1.00 95.50 100 SER A C 1
ATOM 750 O O . SER A 1 100 ? -3.156 7.878 1.955 1.00 95.50 100 SER A O 1
ATOM 752 N N . ASN A 1 101 ? -5.325 7.936 2.528 1.00 94.75 101 ASN A N 1
ATOM 753 C CA . ASN A 1 101 ? -5.153 8.862 3.649 1.00 94.75 101 ASN A CA 1
ATOM 754 C C . ASN A 1 101 ? -4.341 8.247 4.792 1.00 94.75 101 ASN A C 1
ATOM 756 O O . ASN A 1 101 ? -3.460 8.907 5.339 1.00 94.75 101 ASN A O 1
ATOM 760 N N . ALA A 1 102 ? -4.601 6.986 5.140 1.00 95.50 102 ALA A N 1
ATOM 761 C CA . ALA A 1 102 ? -3.846 6.280 6.167 1.00 95.50 102 ALA A CA 1
ATOM 762 C C . ALA A 1 102 ? -2.361 6.173 5.790 1.00 95.50 102 ALA A C 1
ATOM 764 O O . ALA A 1 102 ? -1.497 6.463 6.614 1.00 95.50 102 ALA A O 1
ATOM 765 N N . ILE A 1 103 ? -2.059 5.830 4.533 1.00 95.94 103 ILE A N 1
ATOM 766 C CA . ILE A 1 103 ? -0.682 5.769 4.033 1.00 95.94 103 ILE A CA 1
ATOM 767 C C . ILE A 1 103 ? -0.014 7.142 4.138 1.00 95.94 103 ILE A C 1
ATOM 769 O O . ILE A 1 103 ? 1.050 7.243 4.745 1.00 95.94 103 ILE A O 1
ATOM 773 N N . MET A 1 104 ? -0.635 8.201 3.609 1.00 94.56 104 MET A N 1
ATOM 774 C CA . MET A 1 104 ? -0.037 9.543 3.611 1.00 94.56 104 MET A CA 1
ATOM 775 C C . MET A 1 104 ? 0.219 10.086 5.023 1.00 94.56 104 MET A C 1
ATOM 777 O O . MET A 1 104 ? 1.255 10.699 5.254 1.00 94.56 104 MET A O 1
ATOM 781 N N . ASN A 1 105 ? -0.684 9.836 5.975 1.00 94.12 105 ASN A N 1
ATOM 782 C CA . ASN A 1 105 ? -0.532 10.327 7.348 1.00 94.12 105 ASN A CA 1
ATOM 783 C C . ASN A 1 105 ? 0.449 9.496 8.191 1.00 94.12 105 ASN A C 1
ATOM 785 O O . ASN A 1 105 ? 0.967 9.992 9.187 1.00 94.12 105 ASN A O 1
ATOM 789 N N . SER A 1 106 ? 0.736 8.251 7.796 1.00 93.50 106 SER A N 1
ATOM 790 C CA . SER A 1 106 ? 1.587 7.346 8.581 1.00 93.50 106 SER A CA 1
ATOM 791 C C . SER A 1 106 ? 3.057 7.771 8.685 1.00 93.50 106 SER A C 1
ATOM 793 O O . SER A 1 106 ? 3.744 7.319 9.596 1.00 93.50 106 SER A O 1
ATOM 795 N N . GLU A 1 107 ? 3.548 8.649 7.801 1.00 91.31 107 GLU A N 1
ATOM 796 C CA . GLU A 1 107 ? 4.971 9.025 7.726 1.00 91.31 107 GLU A CA 1
ATOM 797 C C . GLU A 1 107 ? 5.526 9.606 9.034 1.00 91.31 107 GLU A C 1
ATOM 799 O O . GLU A 1 107 ? 6.692 9.389 9.362 1.00 91.31 107 GLU A O 1
ATOM 804 N N . THR A 1 108 ? 4.701 10.330 9.789 1.00 88.94 108 THR A N 1
ATOM 805 C CA . THR A 1 108 ? 5.117 11.019 11.019 1.00 88.94 108 THR A CA 1
ATOM 806 C C . THR A 1 108 ? 4.531 10.398 12.284 1.00 88.94 108 THR A C 1
ATOM 808 O O . THR A 1 108 ? 4.573 11.029 13.338 1.00 88.94 108 THR A O 1
ATOM 811 N N . MET A 1 109 ? 3.944 9.204 12.191 1.00 92.38 109 MET A N 1
ATOM 812 C CA . MET A 1 109 ? 3.236 8.555 13.297 1.00 92.38 109 MET A CA 1
ATOM 813 C C . MET A 1 109 ? 4.032 7.371 13.843 1.00 92.38 109 MET A C 1
ATOM 815 O O . MET A 1 109 ? 4.696 6.642 13.106 1.00 92.38 109 MET A O 1
ATOM 819 N N . SER A 1 110 ? 3.943 7.148 15.152 1.00 93.81 110 SER A N 1
ATOM 820 C CA . SER A 1 110 ? 4.451 5.926 15.772 1.00 93.81 110 SER A CA 1
ATOM 821 C C . SER A 1 110 ? 3.576 4.715 15.407 1.00 93.81 110 SER A C 1
ATOM 823 O O . SER A 1 110 ? 2.392 4.877 15.099 1.00 93.81 110 SER A O 1
ATOM 825 N N . PRO A 1 111 ? 4.098 3.476 15.488 1.00 91.56 111 PRO A N 1
ATOM 826 C CA . PRO A 1 111 ? 3.332 2.275 15.143 1.00 91.56 111 PRO A CA 1
ATOM 827 C C . PRO A 1 111 ? 1.992 2.142 15.887 1.00 91.56 111 PRO A C 1
ATOM 829 O O . PRO A 1 111 ? 0.984 1.774 15.290 1.00 91.56 111 PRO A O 1
ATOM 832 N N . SER A 1 112 ? 1.952 2.509 17.171 1.00 93.81 112 SER A N 1
ATOM 833 C CA . SER A 1 112 ? 0.720 2.507 17.969 1.00 93.81 112 SER A CA 1
ATOM 834 C C . SER A 1 112 ? -0.294 3.555 17.508 1.00 93.81 112 SER A C 1
ATOM 836 O O . SER A 1 112 ? -1.499 3.309 17.540 1.00 93.81 112 SER A O 1
ATOM 838 N N . GLU A 1 113 ? 0.179 4.725 17.074 1.00 95.12 113 GLU A N 1
ATOM 839 C CA . GLU A 1 113 ? -0.690 5.780 16.548 1.00 95.12 113 GLU A CA 1
ATOM 840 C C . GLU A 1 113 ? -1.252 5.395 15.177 1.00 95.12 113 GLU A C 1
ATOM 842 O O . GLU A 1 113 ? -2.421 5.662 14.903 1.00 95.12 113 GLU A O 1
ATOM 847 N N . VAL A 1 114 ? -0.455 4.718 14.343 1.00 95.06 114 VAL A N 1
ATOM 848 C CA . VAL A 1 114 ? -0.908 4.165 13.059 1.00 95.06 114 VAL A CA 1
ATOM 849 C C . VAL A 1 114 ? -2.050 3.175 13.273 1.00 95.06 114 VAL A C 1
ATOM 851 O O . VAL A 1 114 ? -3.075 3.277 12.601 1.00 95.06 114 VAL A O 1
ATOM 854 N N . ASP A 1 115 ? -1.922 2.261 14.235 1.00 94.69 115 ASP A N 1
ATOM 855 C CA . ASP A 1 115 ? -2.970 1.280 14.533 1.00 94.69 115 ASP A CA 1
ATOM 856 C C . ASP A 1 115 ? -4.270 1.945 14.986 1.00 94.69 115 ASP A C 1
ATOM 858 O O . ASP A 1 115 ? -5.349 1.603 14.495 1.00 94.69 115 ASP A O 1
ATOM 862 N N . ALA A 1 116 ? -4.169 2.925 15.886 1.00 95.00 116 ALA A N 1
ATOM 863 C CA . ALA A 1 116 ? -5.317 3.688 16.362 1.00 95.00 116 ALA A CA 1
ATOM 864 C C . ALA A 1 116 ? -5.989 4.476 15.224 1.00 95.00 116 ALA A C 1
ATOM 866 O O . ALA A 1 116 ? -7.214 4.448 15.092 1.00 95.00 116 ALA A O 1
ATOM 867 N N . MET A 1 117 ? -5.196 5.130 14.369 1.00 95.44 117 MET A N 1
ATOM 868 C CA . MET A 1 117 ? -5.695 5.861 13.205 1.00 95.44 117 MET A CA 1
ATOM 869 C C . MET A 1 117 ? -6.419 4.930 12.231 1.00 95.44 117 MET A C 1
ATOM 871 O O . MET A 1 117 ? -7.528 5.238 11.803 1.00 95.44 117 MET A O 1
ATOM 875 N N . VAL A 1 118 ? -5.818 3.787 11.891 1.00 94.62 118 VAL A N 1
ATOM 876 C CA . VAL A 1 118 ? -6.413 2.823 10.958 1.00 94.62 118 VAL A CA 1
ATOM 877 C C . VAL A 1 118 ? -7.701 2.226 11.530 1.00 94.62 118 VAL A C 1
ATOM 879 O O . VAL A 1 118 ? -8.642 2.015 10.778 1.00 94.62 118 VAL A O 1
ATOM 882 N N . SER A 1 119 ? -7.788 1.961 12.840 1.00 93.81 119 SER A N 1
ATOM 883 C CA . SER A 1 119 ? -9.057 1.566 13.484 1.00 93.81 119 SER A CA 1
ATOM 884 C C . SER A 1 119 ? -10.143 2.596 13.295 1.00 93.81 119 SER A C 1
ATOM 886 O O . SER A 1 119 ? -11.184 2.273 12.733 1.00 93.81 119 SER A O 1
ATOM 888 N N . ARG A 1 120 ? -9.852 3.838 13.664 1.00 93.50 120 ARG A N 1
ATOM 889 C CA . ARG A 1 120 ? -10.826 4.913 13.580 1.00 93.50 120 ARG A CA 1
ATOM 890 C C . ARG A 1 120 ? -11.324 5.138 12.152 1.00 93.50 120 ARG A C 1
ATOM 892 O O . ARG A 1 120 ? -12.521 5.235 11.933 1.00 93.50 120 ARG A O 1
ATOM 899 N N . LEU A 1 121 ? -10.414 5.186 11.178 1.00 91.81 121 LEU A N 1
ATOM 900 C CA . LEU A 1 121 ? -10.784 5.439 9.783 1.00 91.81 121 LEU A CA 1
ATOM 901 C C . LEU A 1 121 ? -11.643 4.327 9.168 1.00 91.81 121 LEU A C 1
ATOM 903 O O . LEU A 1 121 ? -12.378 4.598 8.223 1.00 91.81 121 LEU A O 1
ATOM 907 N N . VAL A 1 122 ? -11.511 3.088 9.648 1.00 90.06 122 VAL A N 1
ATOM 908 C CA . VAL A 1 122 ? -12.324 1.959 9.176 1.00 90.06 122 VAL A CA 1
ATOM 909 C C . VAL A 1 122 ? -13.688 1.950 9.866 1.00 90.06 122 VAL A C 1
ATOM 911 O O . VAL A 1 122 ? -14.690 1.778 9.187 1.00 90.06 122 VAL A O 1
ATOM 914 N N . GLU A 1 123 ? -13.741 2.204 11.176 1.00 89.50 123 GLU A N 1
ATOM 915 C CA . GLU A 1 123 ? -15.002 2.320 11.928 1.00 89.50 123 GLU A CA 1
ATOM 916 C C . GLU A 1 123 ? -15.890 3.443 11.365 1.00 89.50 123 GLU A C 1
ATOM 918 O O . GLU A 1 123 ? -17.046 3.204 11.023 1.00 89.50 123 GLU A O 1
ATOM 923 N N . ASP A 1 124 ? -15.311 4.627 11.123 1.00 83.75 124 ASP A N 1
ATOM 924 C CA . ASP A 1 124 ? -16.006 5.772 10.512 1.00 83.75 124 ASP A CA 1
ATOM 925 C C . ASP A 1 124 ? -16.573 5.449 9.106 1.00 83.75 124 ASP A C 1
ATOM 927 O O . ASP A 1 124 ? -17.441 6.160 8.593 1.00 83.75 124 ASP A O 1
ATOM 931 N N . ALA A 1 125 ? -16.062 4.404 8.447 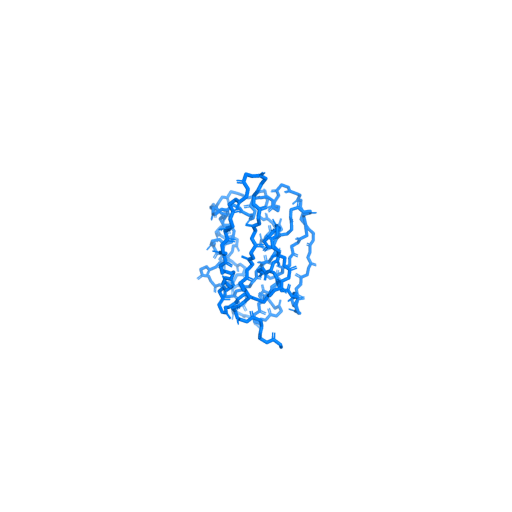1.00 76.75 125 ALA A N 1
ATOM 932 C CA . ALA A 1 125 ? -16.482 3.984 7.114 1.00 76.75 125 ALA A CA 1
ATOM 933 C C . ALA A 1 125 ? -17.638 2.983 7.121 1.00 76.75 125 ALA A C 1
ATOM 935 O O . ALA A 1 125 ? -18.402 2.959 6.154 1.00 76.75 125 ALA A O 1
ATOM 936 N N . ASP A 1 126 ? -17.738 2.166 8.171 1.00 73.94 126 ASP A N 1
ATOM 937 C CA . ASP A 1 126 ? -18.794 1.167 8.346 1.00 73.94 126 ASP A CA 1
ATOM 938 C C . ASP A 1 126 ? -20.094 1.805 8.874 1.00 73.94 126 ASP A C 1
ATOM 940 O O . ASP A 1 126 ? -21.186 1.327 8.566 1.00 73.94 126 ASP A O 1
ATOM 944 N N . ASP A 1 127 ? -19.988 2.924 9.598 1.00 61.03 127 ASP A N 1
ATOM 945 C CA . ASP A 1 127 ? -21.127 3.669 10.159 1.00 61.03 127 ASP A CA 1
ATOM 946 C C . ASP A 1 127 ? -21.840 4.607 9.150 1.00 61.03 127 ASP A C 1
ATOM 948 O O . ASP A 1 127 ? -22.834 5.254 9.500 1.00 61.03 127 ASP A O 1
ATOM 952 N N . ALA A 1 128 ? -21.366 4.696 7.897 1.00 50.62 128 ALA A N 1
ATOM 953 C CA . ALA A 1 128 ? -21.811 5.671 6.883 1.00 50.62 128 ALA A CA 1
ATOM 954 C C . ALA A 1 128 ? -22.174 5.062 5.519 1.00 50.62 128 ALA A C 1
ATOM 956 O O . ALA A 1 128 ? -23.017 5.651 4.802 1.00 50.62 128 ALA A O 1
#